Protein AF-A0A2K2AZT8-F1 (afdb_monomer_lite)

Sequence (63 aa):
MLNLTKFEFTTLDISGNNYLSLILNAKIHLKSMNLGKTIKEENNTSFYDRAKIMIFIRHHLHK

Organism: Populus trichocarpa (NCBI:txid3694)

Secondary structure (DSSP, 8-state):
---------PPPPTT-TTHHHHHHHHHHHHHHTT-TTTTSTT----HHHHHHHHHHHHHHH--

Radius of gyration: 12.93 Å; chains: 1; bounding box: 33×22×34 Å

Foldseek 3Di:
DPPPPPPPLAAQDPVNPCVVVNVVVLLVVCVVVVLNQVPDPPGPDDPVSVVVSVVVCCVRHDD

Structure (mmCIF, N/CA/C/O backbone):
data_AF-A0A2K2AZT8-F1
#
_entry.id   AF-A0A2K2AZT8-F1
#
loop_
_atom_site.group_PDB
_atom_site.id
_atom_site.type_symbol
_atom_site.label_atom_id
_atom_site.label_alt_id
_atom_site.label_comp_id
_atom_site.label_asym_id
_atom_site.label_entity_id
_atom_site.label_seq_id
_atom_site.pdbx_PDB_ins_code
_atom_site.Cartn_x
_atom_site.Cartn_y
_atom_site.Cartn_z
_atom_site.occupancy
_atom_site.B_iso_or_equiv
_atom_site.auth_seq_id
_atom_site.auth_comp_id
_atom_site.auth_asym_id
_atom_site.auth_atom_id
_atom_site.pdbx_PDB_model_num
ATOM 1 N N . MET A 1 1 ? -18.700 -9.552 -20.943 1.00 40.16 1 MET A N 1
ATOM 2 C CA . MET A 1 1 ? -18.180 -9.888 -19.600 1.00 40.16 1 MET A CA 1
ATOM 3 C C . MET A 1 1 ? -16.791 -9.293 -19.487 1.00 40.16 1 MET A C 1
ATOM 5 O O . MET A 1 1 ? -15.937 -9.653 -20.285 1.00 40.16 1 MET A O 1
ATOM 9 N N . LEU A 1 2 ? -16.583 -8.336 -18.579 1.00 40.47 2 LEU A N 1
ATOM 10 C CA . LEU A 1 2 ? -15.235 -7.887 -18.236 1.00 40.47 2 LEU A CA 1
ATOM 11 C C . LEU A 1 2 ? -14.558 -9.065 -17.539 1.00 40.47 2 LEU A C 1
ATOM 13 O O . LEU A 1 2 ? -14.845 -9.342 -16.377 1.00 40.47 2 LEU A O 1
ATOM 17 N N . ASN A 1 3 ? -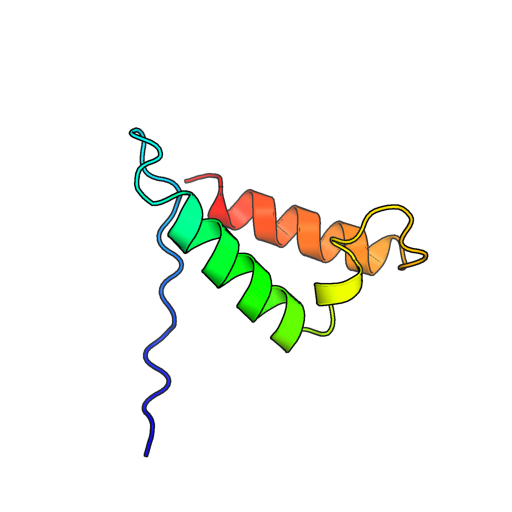13.711 -9.790 -18.270 1.00 48.12 3 ASN A N 1
ATOM 18 C CA . ASN A 1 3 ? -12.712 -10.626 -17.632 1.00 48.12 3 ASN A CA 1
ATOM 19 C C . ASN A 1 3 ? -11.895 -9.651 -16.796 1.00 48.12 3 ASN A C 1
ATOM 21 O O . ASN A 1 3 ? -11.154 -8.841 -17.346 1.00 48.12 3 ASN A O 1
ATOM 25 N N . LEU A 1 4 ? -12.107 -9.668 -15.480 1.00 50.53 4 LEU A N 1
ATOM 26 C CA . LEU A 1 4 ? -11.173 -9.111 -14.518 1.00 50.53 4 L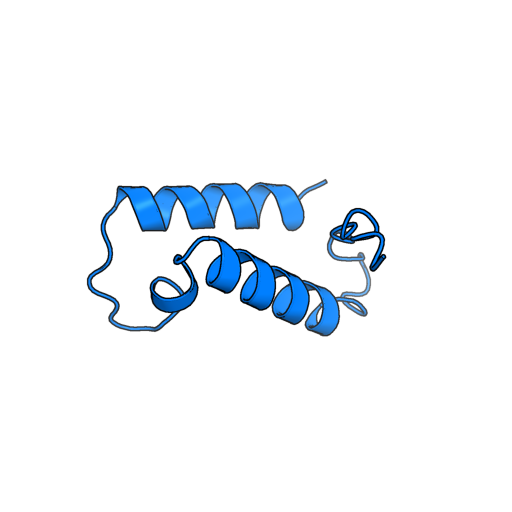EU A CA 1
ATOM 27 C C . LEU A 1 4 ? -9.908 -9.945 -14.683 1.00 50.53 4 LEU A C 1
ATOM 29 O O . LEU A 1 4 ? -9.682 -10.907 -13.951 1.00 50.53 4 LEU A O 1
ATOM 33 N N . THR A 1 5 ? -9.151 -9.645 -15.741 1.00 49.22 5 THR A N 1
ATOM 34 C CA . THR A 1 5 ? -7.800 -10.119 -15.965 1.00 49.22 5 THR A CA 1
ATOM 35 C C . THR A 1 5 ? -7.129 -9.913 -14.633 1.00 49.22 5 THR A C 1
ATOM 37 O O . THR A 1 5 ? -7.095 -8.788 -14.130 1.00 49.22 5 THR A O 1
ATOM 40 N N . LYS A 1 6 ? -6.747 -11.034 -14.017 1.00 53.69 6 LYS A N 1
ATOM 41 C CA . LYS A 1 6 ? -5.959 -11.112 -12.796 1.00 53.69 6 LYS A CA 1
ATOM 42 C C . LYS A 1 6 ? -5.036 -9.900 -12.795 1.00 53.69 6 LYS A C 1
ATOM 44 O O . LYS A 1 6 ? -4.201 -9.783 -13.685 1.00 53.69 6 LYS A O 1
ATOM 49 N N . PHE A 1 7 ? -5.318 -8.934 -11.923 1.00 57.91 7 PHE A N 1
ATOM 50 C CA . PHE A 1 7 ? -4.623 -7.656 -11.933 1.00 57.91 7 PHE A CA 1
ATOM 51 C C . PHE A 1 7 ? -3.227 -7.959 -11.400 1.00 57.91 7 PHE A C 1
ATOM 53 O O . PHE A 1 7 ? -3.014 -8.025 -10.190 1.00 57.91 7 PHE A O 1
A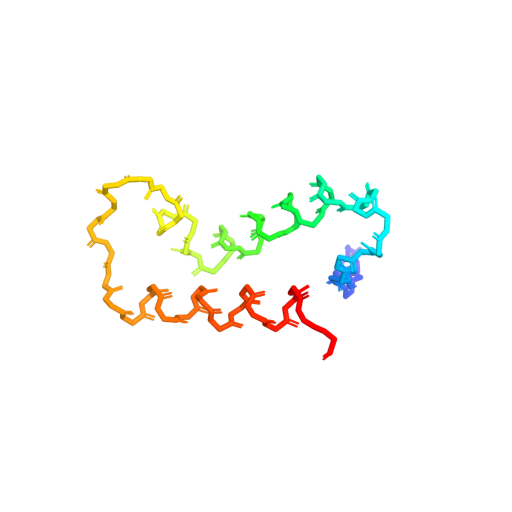TOM 60 N N . GLU A 1 8 ? -2.331 -8.344 -12.307 1.00 62.28 8 GLU A N 1
ATOM 61 C CA . GLU A 1 8 ? -0.982 -8.757 -11.971 1.00 62.28 8 GLU A CA 1
ATOM 62 C C . GLU A 1 8 ? -0.272 -7.535 -11.409 1.00 62.28 8 GLU A C 1
ATOM 64 O O . GLU A 1 8 ? 0.058 -6.580 -12.111 1.00 62.28 8 GLU A O 1
ATOM 69 N N . PHE A 1 9 ? -0.103 -7.543 -10.091 1.00 71.25 9 PHE A N 1
ATOM 70 C CA . PHE A 1 9 ? 0.732 -6.583 -9.403 1.00 71.25 9 PHE A CA 1
ATOM 71 C C . PHE A 1 9 ? 2.171 -6.812 -9.848 1.00 71.25 9 PHE A C 1
ATOM 73 O O . PHE A 1 9 ? 2.851 -7.709 -9.353 1.00 71.25 9 PHE A O 1
ATOM 80 N N . THR A 1 10 ? 2.634 -6.005 -10.797 1.00 72.75 10 THR A N 1
ATOM 81 C CA . THR A 1 10 ? 4.048 -5.958 -11.156 1.00 72.75 10 THR A CA 1
ATOM 82 C C . THR A 1 10 ? 4.836 -5.438 -9.961 1.00 72.75 10 THR A C 1
ATOM 84 O O . THR A 1 10 ? 4.595 -4.316 -9.518 1.00 72.75 10 THR A O 1
ATOM 87 N N . THR A 1 11 ? 5.761 -6.244 -9.442 1.00 78.19 11 THR A N 1
ATOM 88 C CA . THR A 1 11 ? 6.704 -5.839 -8.389 1.00 78.19 11 THR A CA 1
ATOM 89 C C . THR A 1 11 ? 7.527 -4.638 -8.836 1.00 78.19 11 THR A C 1
ATOM 91 O O . THR A 1 11 ? 7.774 -4.489 -10.034 1.00 78.19 11 THR A O 1
ATOM 94 N N . LEU A 1 12 ? 7.996 -3.820 -7.891 1.00 82.81 12 LEU A N 1
ATOM 95 C CA . LEU A 1 12 ? 8.875 -2.688 -8.193 1.00 82.81 12 LEU A CA 1
ATOM 96 C C . LEU A 1 12 ? 10.093 -3.161 -9.005 1.00 82.81 12 LEU A C 1
ATOM 98 O O . LEU A 1 12 ? 10.802 -4.081 -8.593 1.00 82.81 12 LEU A O 1
ATOM 102 N N . ASP A 1 13 ? 10.304 -2.569 -10.177 1.00 83.44 13 ASP A N 1
ATOM 103 C CA . ASP A 1 13 ? 11.483 -2.858 -10.985 1.00 83.44 13 ASP A CA 1
ATOM 104 C C . ASP A 1 13 ? 12.725 -2.168 -10.394 1.00 83.44 13 ASP A C 1
ATOM 106 O O . ASP A 1 13 ? 12.619 -1.174 -9.676 1.00 83.44 13 ASP A O 1
ATOM 110 N N . ILE A 1 14 ? 13.920 -2.694 -10.684 1.00 85.50 14 ILE A N 1
ATOM 111 C CA . ILE A 1 14 ? 15.181 -2.168 -10.122 1.00 85.50 14 ILE A CA 1
ATOM 112 C C . ILE A 1 14 ? 15.436 -0.719 -10.573 1.00 85.50 14 ILE A C 1
ATOM 114 O O . ILE A 1 14 ? 16.069 0.048 -9.852 1.00 85.50 14 ILE A O 1
ATOM 118 N N . SER A 1 15 ? 14.924 -0.330 -11.745 1.00 88.31 15 SER A N 1
ATOM 119 C CA . SER A 1 15 ? 15.001 1.048 -12.240 1.00 88.31 15 SER A CA 1
ATOM 120 C C . SER A 1 15 ? 13.997 2.005 -11.581 1.00 88.31 15 SER A C 1
ATOM 122 O O . SER A 1 15 ? 14.098 3.211 -11.781 1.00 88.31 15 SER A O 1
ATOM 124 N N . GLY A 1 16 ? 13.030 1.499 -10.810 1.00 83.56 16 GLY A N 1
ATOM 125 C CA . GLY A 1 16 ? 11.904 2.254 -10.266 1.00 83.56 16 GLY A CA 1
ATOM 126 C C . GLY A 1 16 ? 10.917 2.790 -11.313 1.00 83.56 16 GLY A C 1
ATOM 127 O O . GLY A 1 16 ? 10.037 3.577 -10.962 1.00 83.56 16 GLY A O 1
ATOM 128 N N . ASN A 1 17 ? 11.015 2.390 -12.584 1.00 88.88 17 ASN A N 1
ATOM 129 C CA . ASN A 1 17 ? 10.217 2.962 -13.678 1.00 88.88 17 ASN A CA 1
ATOM 130 C C . ASN A 1 17 ? 8.719 2.683 -13.508 1.00 88.88 17 ASN A C 1
ATOM 132 O O . ASN A 1 17 ? 7.871 3.510 -13.849 1.00 88.88 17 ASN A O 1
ATOM 136 N N . ASN A 1 18 ? 8.376 1.537 -12.927 1.00 87.00 18 ASN A N 1
ATOM 137 C CA . ASN A 1 18 ? 7.000 1.166 -12.635 1.00 87.00 18 ASN A CA 1
ATOM 138 C C . ASN A 1 18 ? 6.473 1.676 -11.277 1.00 87.00 18 ASN A C 1
ATOM 140 O O . ASN A 1 18 ? 5.354 1.320 -10.908 1.00 87.00 18 ASN A O 1
ATOM 144 N N . TYR A 1 19 ? 7.203 2.540 -10.557 1.00 85.62 19 TYR A N 1
ATOM 145 C CA . TYR A 1 19 ? 6.804 3.059 -9.239 1.00 85.62 19 TYR A CA 1
ATOM 146 C C . TYR A 1 19 ? 5.412 3.711 -9.236 1.00 85.62 19 TYR A C 1
ATOM 148 O O . TYR A 1 19 ? 4.574 3.400 -8.386 1.00 85.62 19 TYR A O 1
ATOM 156 N N . LEU A 1 20 ? 5.123 4.579 -10.214 1.00 88.38 20 LEU A N 1
ATOM 157 C CA . LEU A 1 20 ? 3.817 5.247 -10.313 1.00 88.38 20 LEU A CA 1
ATOM 158 C C . LEU A 1 20 ? 2.681 4.253 -10.583 1.00 88.38 20 LEU A C 1
ATOM 160 O O . LEU A 1 20 ? 1.610 4.359 -9.982 1.00 88.38 20 LEU A O 1
ATOM 164 N N . SER A 1 21 ? 2.930 3.270 -11.452 1.00 85.88 21 SER A N 1
ATOM 165 C CA . SER A 1 21 ? 1.974 2.199 -11.749 1.00 85.88 21 SER A CA 1
ATOM 166 C C . SER A 1 21 ? 1.708 1.346 -10.503 1.00 85.88 21 SER A C 1
ATOM 168 O O . SER A 1 21 ? 0.556 1.103 -10.143 1.00 85.88 21 SER A O 1
ATOM 170 N N . LEU A 1 22 ? 2.763 0.988 -9.765 1.00 84.44 22 LEU A N 1
ATOM 171 C CA . LEU A 1 22 ? 2.675 0.235 -8.517 1.00 84.44 22 LEU A CA 1
ATOM 172 C C . LEU A 1 22 ? 1.854 0.974 -7.450 1.00 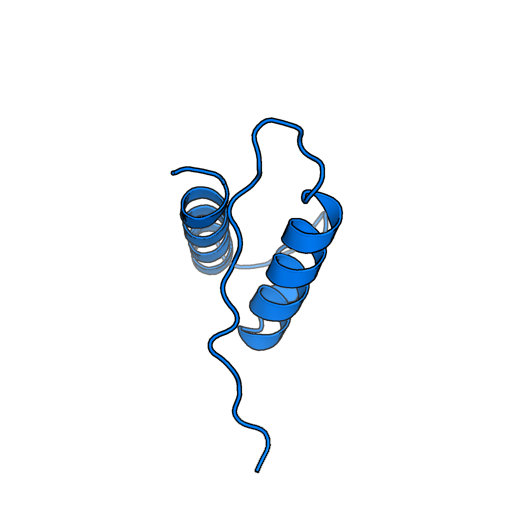84.44 22 LEU A C 1
ATOM 174 O O . LEU A 1 22 ? 0.966 0.373 -6.843 1.00 84.44 22 LEU A O 1
ATOM 178 N N . ILE A 1 23 ? 2.092 2.276 -7.247 1.00 85.75 23 ILE A N 1
ATOM 179 C CA . ILE A 1 23 ? 1.303 3.087 -6.303 1.00 85.75 23 ILE A CA 1
ATOM 180 C C . ILE A 1 23 ? -0.165 3.136 -6.711 1.00 85.75 23 ILE A C 1
ATOM 182 O O . ILE A 1 23 ? -1.045 2.998 -5.857 1.00 85.75 23 ILE A O 1
ATOM 186 N N . LEU A 1 24 ? -0.448 3.358 -7.996 1.00 88.62 24 LEU A N 1
ATOM 187 C CA . LEU A 1 24 ? -1.819 3.439 -8.487 1.00 88.62 24 LEU A CA 1
ATOM 188 C C . LEU A 1 24 ? -2.562 2.122 -8.237 1.00 88.62 24 LEU A C 1
ATOM 190 O O . LEU A 1 24 ? -3.657 2.128 -7.669 1.00 88.62 24 LEU A O 1
ATOM 194 N N . ASN A 1 25 ? -1.926 1.005 -8.582 1.00 85.69 25 ASN A N 1
ATOM 195 C CA . ASN A 1 25 ? -2.458 -0.336 -8.386 1.00 85.69 25 ASN A CA 1
ATOM 196 C C . ASN A 1 25 ? -2.707 -0.618 -6.898 1.00 85.69 25 ASN A C 1
ATOM 198 O O . ASN A 1 25 ? -3.810 -1.023 -6.520 1.00 85.69 25 ASN A O 1
ATOM 202 N N . ALA A 1 26 ? -1.737 -0.303 -6.034 1.00 86.06 26 ALA A N 1
ATOM 203 C CA . ALA A 1 26 ? -1.865 -0.447 -4.585 1.00 86.06 26 ALA A CA 1
ATOM 204 C C . ALA A 1 26 ? -3.030 0.390 -4.038 1.00 86.06 26 ALA A C 1
ATOM 206 O O . ALA A 1 26 ? -3.851 -0.103 -3.268 1.00 86.06 26 ALA A O 1
ATOM 207 N N . LYS A 1 27 ? -3.175 1.642 -4.484 1.00 88.75 27 LYS A N 1
ATOM 208 C CA . LYS A 1 27 ? -4.260 2.534 -4.055 1.00 88.75 27 LYS A CA 1
ATOM 209 C C . LYS A 1 27 ? -5.641 2.022 -4.474 1.00 88.75 27 LYS A C 1
ATOM 211 O O . LYS A 1 27 ? -6.586 2.142 -3.692 1.00 88.75 27 LYS A O 1
ATOM 216 N N . ILE A 1 28 ? -5.776 1.467 -5.680 1.00 89.56 28 ILE A N 1
ATOM 217 C CA . ILE A 1 28 ? -7.032 0.876 -6.169 1.00 89.56 28 ILE A CA 1
ATOM 218 C C . ILE A 1 28 ? -7.394 -0.363 -5.345 1.00 89.56 28 ILE A C 1
ATOM 220 O O . ILE A 1 28 ? -8.527 -0.470 -4.878 1.00 89.56 28 ILE A O 1
ATOM 224 N N . HIS A 1 29 ? -6.430 -1.251 -5.098 1.00 87.31 29 HIS A N 1
ATOM 225 C CA . HIS A 1 29 ? -6.649 -2.464 -4.311 1.00 87.31 29 HIS A CA 1
ATOM 226 C C . HIS A 1 29 ? -7.003 -2.160 -2.852 1.00 87.31 29 HIS A C 1
ATOM 228 O O . HIS A 1 29 ? -7.961 -2.694 -2.303 1.00 87.31 29 HIS A O 1
ATOM 234 N N . LEU A 1 30 ? -6.312 -1.209 -2.224 1.00 88.88 30 LEU A N 1
ATOM 235 C CA . LEU A 1 30 ? -6.661 -0.787 -0.870 1.00 88.88 30 LEU A CA 1
ATOM 236 C C . LEU A 1 30 ? -8.058 -0.162 -0.811 1.00 88.88 30 LEU A C 1
ATOM 238 O O . LEU A 1 30 ? -8.799 -0.405 0.139 1.00 88.88 30 LEU A O 1
ATOM 242 N N . LYS A 1 31 ? -8.465 0.611 -1.825 1.00 89.69 31 LYS A N 1
ATOM 243 C CA . LYS A 1 31 ? -9.844 1.114 -1.911 1.00 89.69 31 LYS A CA 1
ATOM 244 C C . LYS A 1 31 ? -10.866 -0.018 -2.042 1.00 89.69 31 LYS A C 1
ATOM 246 O O . LYS A 1 31 ? -11.882 0.051 -1.357 1.00 89.69 31 LYS A O 1
ATOM 251 N N . SER A 1 32 ? -10.610 -1.044 -2.858 1.00 88.75 32 SER A N 1
ATOM 252 C CA . SER A 1 32 ? -11.535 -2.180 -3.000 1.00 88.75 32 SER A CA 1
ATOM 253 C C . SER A 1 32 ? -11.634 -3.025 -1.726 1.00 88.75 32 SER A C 1
ATOM 255 O O . SER A 1 32 ? -12.702 -3.547 -1.427 1.00 88.75 32 SER A O 1
ATOM 257 N N . MET A 1 33 ? -10.568 -3.084 -0.922 1.00 88.31 33 MET A N 1
ATOM 258 C CA . MET A 1 33 ? -10.565 -3.723 0.400 1.00 88.31 33 MET A CA 1
ATOM 259 C C . MET A 1 33 ? -11.164 -2.856 1.523 1.00 88.31 33 MET A C 1
ATOM 261 O O . MET A 1 33 ? -11.095 -3.243 2.686 1.00 88.31 33 MET A O 1
ATOM 265 N N . ASN A 1 34 ? -11.709 -1.671 1.217 1.00 89.44 34 ASN A N 1
ATOM 266 C CA . ASN A 1 34 ? -12.151 -0.673 2.205 1.00 89.44 34 ASN A CA 1
ATOM 267 C C . ASN A 1 34 ? -11.027 -0.170 3.148 1.00 89.44 34 ASN A C 1
ATOM 269 O O . ASN A 1 34 ? -11.277 0.420 4.196 1.00 89.44 34 ASN A O 1
ATOM 273 N N . LEU A 1 35 ? -9.771 -0.356 2.737 1.00 90.62 35 LEU A N 1
ATOM 274 C CA . LEU A 1 35 ? -8.541 0.025 3.437 1.00 90.62 35 LEU A CA 1
ATOM 275 C C . LEU A 1 35 ? -7.943 1.348 2.924 1.00 90.62 35 LEU A C 1
ATOM 277 O O . LEU A 1 35 ? -6.957 1.854 3.453 1.00 90.62 35 LEU A O 1
ATOM 281 N N . GLY A 1 36 ? -8.548 1.971 1.908 1.00 87.69 36 GLY A N 1
ATOM 282 C CA . GLY A 1 36 ? -8.039 3.207 1.300 1.00 87.69 36 GLY A CA 1
ATOM 283 C C . GLY A 1 36 ? -7.974 4.420 2.243 1.00 87.69 36 GLY A C 1
ATOM 284 O O . GLY A 1 36 ? -7.310 5.403 1.920 1.00 87.69 36 GLY A O 1
ATOM 285 N N . LYS A 1 37 ? -8.649 4.381 3.401 1.00 88.31 37 LYS A N 1
ATOM 286 C CA . LYS A 1 37 ? -8.568 5.432 4.435 1.00 88.31 37 LYS A CA 1
ATOM 287 C C . LYS A 1 37 ? -7.340 5.282 5.340 1.00 88.31 37 LYS A C 1
ATOM 289 O O . LYS A 1 37 ? -6.870 6.280 5.869 1.00 88.31 37 LYS A O 1
ATOM 294 N N . THR A 1 38 ? -6.805 4.072 5.479 1.00 89.94 38 THR A N 1
ATOM 295 C CA . THR A 1 38 ? -5.659 3.751 6.346 1.00 89.94 38 THR A CA 1
ATOM 296 C C . THR A 1 38 ? -4.334 4.305 5.814 1.00 89.94 38 THR A C 1
ATOM 298 O O . THR A 1 38 ? -3.396 4.471 6.582 1.00 89.94 38 THR A O 1
ATOM 301 N N . ILE A 1 39 ? -4.237 4.615 4.515 1.00 85.06 39 ILE A N 1
ATOM 302 C CA . ILE A 1 39 ? -3.038 5.244 3.924 1.00 85.06 39 ILE A CA 1
ATOM 303 C C . ILE A 1 39 ? -3.017 6.773 4.054 1.00 85.06 39 ILE A C 1
ATOM 305 O O . ILE A 1 39 ? -2.066 7.404 3.607 1.00 85.06 39 ILE A O 1
ATOM 309 N N . LYS A 1 40 ? -4.073 7.388 4.601 1.00 88.56 40 LYS A N 1
ATOM 310 C CA . LYS A 1 40 ? -4.086 8.829 4.872 1.00 88.56 40 LYS A CA 1
ATOM 311 C C . LYS A 1 40 ? -3.283 9.122 6.136 1.00 88.56 40 LYS A C 1
ATOM 313 O O . LYS A 1 40 ? -3.323 8.330 7.079 1.00 88.56 40 LYS A O 1
ATOM 318 N N . GLU A 1 41 ? -2.604 10.260 6.167 1.00 82.75 41 GLU A N 1
ATOM 319 C CA . GLU A 1 41 ? -2.023 10.786 7.404 1.00 82.75 41 GLU A CA 1
ATOM 320 C C . GLU A 1 41 ? -3.116 10.996 8.463 1.00 82.75 41 GLU A C 1
ATOM 322 O O . GLU A 1 41 ? -4.288 11.179 8.124 1.00 82.75 41 GLU A O 1
ATOM 327 N N . GLU A 1 42 ? -2.736 10.877 9.739 1.00 85.19 42 GLU A N 1
ATOM 328 C CA . GLU A 1 42 ? -3.633 11.064 10.895 1.00 85.19 42 GLU A CA 1
ATOM 329 C C . GLU A 1 42 ? -4.902 10.188 10.875 1.00 85.19 42 GLU A C 1
ATOM 331 O O . GLU A 1 42 ? -5.950 10.530 11.423 1.00 85.19 42 GLU A O 1
ATOM 336 N N . ASN A 1 43 ? -4.837 9.015 10.240 1.00 86.38 43 ASN A N 1
ATOM 337 C CA . ASN A 1 43 ? -5.960 8.086 10.246 1.00 86.38 43 ASN A CA 1
ATOM 338 C C . ASN A 1 43 ? -6.190 7.489 11.646 1.00 86.38 43 ASN A C 1
ATOM 340 O O . ASN A 1 43 ? -5.247 7.106 12.332 1.00 86.38 43 ASN A O 1
ATOM 344 N N . ASN A 1 44 ? -7.454 7.286 12.016 1.00 89.56 44 ASN A N 1
ATOM 345 C CA . ASN A 1 44 ? -7.845 6.594 13.252 1.00 89.56 44 ASN A CA 1
ATOM 346 C C . ASN A 1 44 ? -8.177 5.111 13.011 1.00 89.56 44 ASN A C 1
ATOM 348 O O . ASN A 1 44 ? -9.037 4.545 13.683 1.00 89.56 44 ASN A O 1
ATOM 352 N N . THR A 1 45 ? -7.574 4.474 11.999 1.00 91.12 45 THR A N 1
ATOM 353 C CA . THR A 1 45 ? -7.897 3.073 11.684 1.00 91.12 45 THR A CA 1
ATOM 354 C C . THR A 1 45 ? -7.254 2.113 12.675 1.00 91.12 45 THR A C 1
ATOM 356 O O . THR A 1 45 ? -6.209 2.413 13.254 1.00 91.12 45 THR A O 1
ATOM 359 N N . SER A 1 46 ? -7.848 0.930 12.821 1.00 92.44 46 SER A N 1
ATOM 360 C CA . SER A 1 46 ? -7.382 -0.080 13.766 1.00 92.44 46 SER A CA 1
ATOM 361 C C . SER A 1 46 ? -5.941 -0.537 13.487 1.00 92.44 46 SER A C 1
ATOM 363 O O . SER A 1 46 ? -5.453 -0.492 12.352 1.00 92.44 46 SER A O 1
ATOM 365 N N . PHE A 1 47 ? -5.264 -1.046 14.521 1.00 91.31 47 PHE A N 1
ATOM 366 C CA . PHE A 1 47 ? -3.959 -1.701 14.366 1.00 91.31 47 PHE A CA 1
ATOM 367 C C . PHE A 1 47 ? -4.020 -2.868 13.368 1.00 91.31 47 PHE A C 1
ATOM 369 O O . PHE A 1 47 ? -3.097 -3.070 12.585 1.00 91.31 47 PHE A O 1
ATOM 376 N N . TYR A 1 48 ? -5.133 -3.599 13.355 1.00 91.94 48 TYR A N 1
ATOM 377 C CA . TYR A 1 48 ? -5.359 -4.722 12.455 1.00 91.94 48 TYR A CA 1
ATOM 378 C C . TYR A 1 48 ? -5.406 -4.297 10.979 1.00 91.94 48 TYR A C 1
ATOM 380 O O . TYR A 1 48 ? -4.753 -4.913 10.136 1.00 91.94 48 TYR A O 1
ATOM 388 N N . ASP A 1 49 ? -6.105 -3.204 10.663 1.00 92.00 49 ASP A N 1
ATOM 389 C CA . ASP A 1 49 ? -6.161 -2.666 9.298 1.00 92.00 49 ASP A CA 1
ATOM 390 C C . ASP A 1 49 ? -4.794 -2.149 8.845 1.00 92.00 49 ASP A C 1
ATOM 392 O O . ASP A 1 49 ? -4.368 -2.402 7.718 1.00 92.00 49 ASP A O 1
ATOM 396 N N . ARG A 1 50 ? -4.055 -1.491 9.745 1.00 89.94 50 ARG A N 1
ATOM 397 C CA . ARG A 1 50 ? -2.674 -1.060 9.485 1.00 89.94 50 ARG A CA 1
ATOM 398 C C . ARG A 1 50 ? -1.752 -2.252 9.214 1.00 89.94 50 ARG A C 1
ATOM 400 O O . ARG A 1 50 ? -0.994 -2.224 8.246 1.00 89.94 50 ARG A O 1
ATOM 407 N N . ALA A 1 51 ? -1.862 -3.322 10.003 1.00 92.12 51 ALA A N 1
ATOM 408 C CA . ALA A 1 51 ? -1.086 -4.545 9.813 1.00 92.12 51 ALA A CA 1
ATOM 409 C C . ALA A 1 51 ? -1.383 -5.217 8.460 1.00 92.12 51 ALA A C 1
ATOM 411 O O . ALA A 1 51 ? -0.451 -5.603 7.755 1.00 92.12 51 ALA A O 1
ATOM 412 N N . LYS A 1 52 ? -2.658 -5.286 8.045 1.00 91.31 52 LYS A N 1
ATOM 413 C CA . LYS A 1 52 ? -3.044 -5.800 6.718 1.00 91.31 52 LYS A CA 1
ATOM 414 C C . LYS A 1 52 ? -2.357 -5.051 5.581 1.00 91.31 52 LYS A C 1
ATOM 416 O O . LYS A 1 52 ? -1.830 -5.680 4.666 1.00 91.31 52 LYS A O 1
ATOM 421 N N . ILE A 1 53 ? -2.325 -3.720 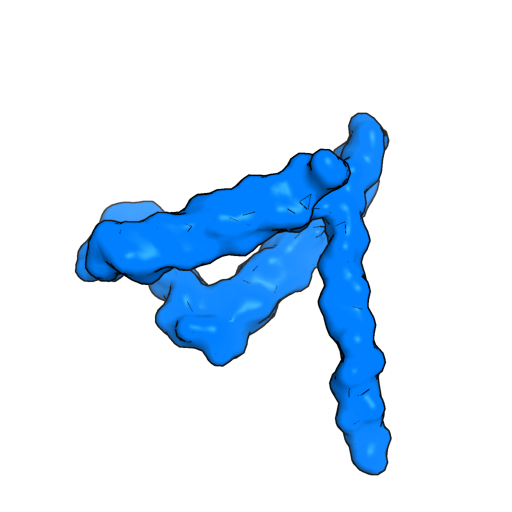5.650 1.00 90.69 53 ILE A N 1
ATOM 422 C CA . ILE A 1 53 ? -1.660 -2.904 4.628 1.00 90.69 53 ILE A CA 1
ATOM 423 C C . ILE A 1 53 ? -0.152 -3.108 4.646 1.00 90.69 53 ILE A C 1
ATOM 425 O O . ILE A 1 53 ? 0.448 -3.235 3.585 1.00 90.69 53 ILE A O 1
ATOM 429 N N . MET A 1 54 ? 0.472 -3.183 5.824 1.00 89.00 54 MET A N 1
ATOM 430 C CA . MET A 1 54 ? 1.910 -3.450 5.919 1.00 89.00 54 MET A CA 1
ATOM 431 C C . MET A 1 54 ? 2.285 -4.795 5.289 1.00 89.00 54 MET A C 1
ATOM 433 O O . MET A 1 54 ? 3.290 -4.869 4.586 1.00 89.00 54 MET A O 1
ATOM 437 N N . ILE A 1 55 ? 1.482 -5.840 5.510 1.00 89.19 55 ILE A N 1
ATOM 438 C CA . ILE A 1 55 ? 1.685 -7.158 4.893 1.00 89.19 55 ILE A CA 1
ATOM 439 C C . ILE A 1 55 ? 1.547 -7.060 3.370 1.00 89.19 55 ILE A C 1
ATOM 441 O O . ILE A 1 55 ? 2.428 -7.527 2.652 1.00 89.19 55 ILE A O 1
ATOM 445 N N . PHE A 1 56 ? 0.493 -6.397 2.884 1.00 84.50 56 PHE A N 1
ATOM 446 C CA . PHE A 1 56 ? 0.268 -6.172 1.455 1.00 84.50 56 PHE A CA 1
ATOM 447 C C . PHE A 1 56 ? 1.442 -5.433 0.793 1.00 84.50 56 PHE A C 1
ATOM 449 O O . PHE A 1 56 ? 1.991 -5.893 -0.205 1.00 84.50 56 PHE A O 1
ATOM 456 N N . ILE A 1 57 ? 1.877 -4.315 1.380 1.00 83.69 57 ILE A N 1
ATOM 457 C CA . ILE A 1 57 ? 2.992 -3.512 0.867 1.00 83.69 57 ILE A CA 1
ATOM 458 C C . ILE A 1 57 ? 4.285 -4.335 0.845 1.00 83.69 57 ILE A C 1
ATOM 460 O O . ILE A 1 57 ? 4.983 -4.330 -0.164 1.00 83.69 57 ILE A O 1
ATOM 464 N N . ARG A 1 58 ? 4.600 -5.081 1.913 1.00 85.44 58 ARG A N 1
ATOM 465 C CA . ARG A 1 58 ? 5.800 -5.937 1.954 1.00 85.44 58 ARG A CA 1
ATOM 466 C C . ARG A 1 58 ? 5.781 -7.010 0.870 1.00 85.44 58 ARG A C 1
ATOM 468 O O . ARG A 1 58 ? 6.807 -7.228 0.240 1.00 85.44 58 ARG A O 1
ATOM 475 N N . HIS A 1 59 ? 4.631 -7.638 0.638 1.00 82.31 59 HIS A N 1
ATOM 476 C CA . HIS A 1 59 ? 4.489 -8.693 -0.363 1.00 82.31 59 HIS A CA 1
ATOM 477 C C . HIS A 1 59 ? 4.692 -8.194 -1.802 1.00 82.31 59 HIS A C 1
ATOM 479 O O . HIS A 1 59 ? 5.153 -8.950 -2.645 1.00 82.31 59 HIS A O 1
ATOM 485 N N . HIS A 1 60 ? 4.366 -6.929 -2.085 1.00 76.44 60 HIS A N 1
ATOM 486 C CA . HIS A 1 60 ? 4.456 -6.365 -3.438 1.00 76.44 60 HIS A CA 1
ATOM 487 C C . HIS A 1 60 ? 5.664 -5.441 -3.668 1.00 76.44 60 HIS A C 1
ATOM 489 O O . HIS A 1 60 ? 5.979 -5.129 -4.817 1.00 76.44 60 HIS A O 1
ATOM 495 N N . LEU A 1 61 ? 6.348 -5.009 -2.602 1.00 74.88 61 LEU A N 1
ATOM 496 C CA . LEU A 1 61 ? 7.636 -4.309 -2.685 1.00 74.88 61 LEU A CA 1
ATOM 497 C C . LEU A 1 61 ? 8.831 -5.262 -2.718 1.00 74.88 61 LEU A C 1
ATOM 499 O O . LEU A 1 61 ? 9.872 -4.898 -3.256 1.00 74.88 61 LEU A O 1
ATOM 503 N N .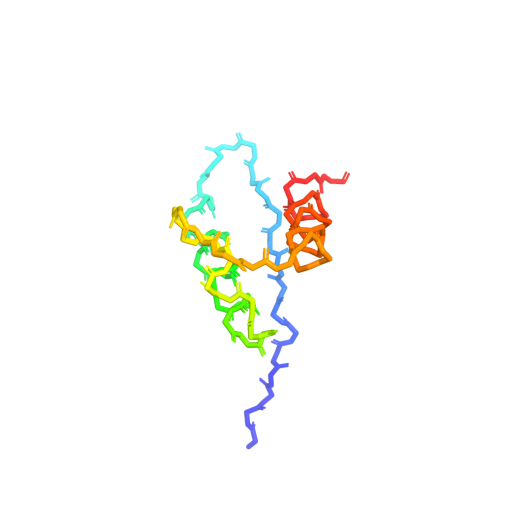 HIS A 1 62 ? 8.704 -6.447 -2.124 1.00 65.88 62 HIS A N 1
ATOM 504 C CA . HIS A 1 62 ? 9.778 -7.430 -2.053 1.00 65.88 62 HIS A CA 1
ATOM 505 C C . HIS A 1 62 ? 9.518 -8.576 -3.034 1.00 65.88 62 HIS A C 1
ATOM 507 O O . HIS A 1 62 ? 8.368 -8.946 -3.265 1.00 65.88 62 HIS A O 1
ATOM 513 N N . LYS A 1 63 ? 10.590 -9.125 -3.608 1.00 56.03 63 LYS A N 1
ATOM 514 C CA . LYS A 1 63 ? 10.542 -10.345 -4.417 1.00 56.03 63 LYS A CA 1
ATOM 515 C C . LYS A 1 63 ? 10.482 -11.586 -3.533 1.00 56.03 63 LYS A C 1
ATOM 517 O O . LYS A 1 63 ? 11.187 -11.589 -2.500 1.00 56.03 63 LYS A O 1
#

pLDDT: mean 81.1, std 13.56, range [40.16, 92.44]